Protein AF-A0A7X0P8F6-F1 (afdb_monomer)

Foldseek 3Di:
DPPVVQVVQQQKWKWKADPVGDIDIFHAQDFDQVPFDDDPDPVPTGTDGDRCRNVVSVVVQVVRDPPIDMDIGGLVPDDPVPHD

Solvent-accessible surface area (backbone atoms only — not comparable to full-atom values): 4900 Å² total; per-residue (Å²): 132,85,61,66,67,52,62,71,39,53,62,37,30,18,30,14,35,42,76,88,62,65,70,50,79,27,35,46,69,36,77,23,63,86,61,28,69,92,48,97,51,73,89,70,54,56,55,33,57,17,73,56,18,61,60,50,16,49,53,52,21,64,75,69,39,90,74,33,40,71,44,83,41,52,53,90,73,48,59,76,92,75,56,134

Nearest PDB structures (foldseek):
  4xu2-assembly1_A  TM=3.767E-01  e=3.866E+00  Mycobacterium tuberculosis
  4xtw-assembly2_B  TM=3.203E-01  e=2.206E+00  Mycobacterium tuberculosis
  4xu2-assembly2_B  TM=3.155E-01  e=4.115E+00  Mycobacterium tuberculosis
  4xtz-assembly2_B  TM=3.146E-01  e=4.380E+00  Mycobacterium tuberculosis

Structure (mmCIF, N/CA/C/O backbone):
data_AF-A0A7X0P8F6-F1
#
_entry.id   AF-A0A7X0P8F6-F1
#
loop_
_atom_site.group_PDB
_atom_site.id
_atom_site.type_symbol
_atom_site.label_atom_id
_atom_site.label_alt_id
_atom_site.label_comp_id
_atom_site.label_asym_id
_atom_site.label_entity_id
_atom_site.label_seq_id
_atom_site.pdbx_PDB_ins_code
_atom_site.Cartn_x
_atom_site.Cartn_y
_atom_site.Cartn_z
_atom_site.occupancy
_atom_site.B_iso_or_equiv
_atom_site.auth_seq_id
_atom_site.auth_comp_id
_atom_site.auth_asym_id
_atom_site.auth_atom_id
_atom_site.pdbx_PDB_model_num
ATOM 1 N N . MET A 1 1 ? -22.881 7.920 8.253 1.00 39.91 1 MET A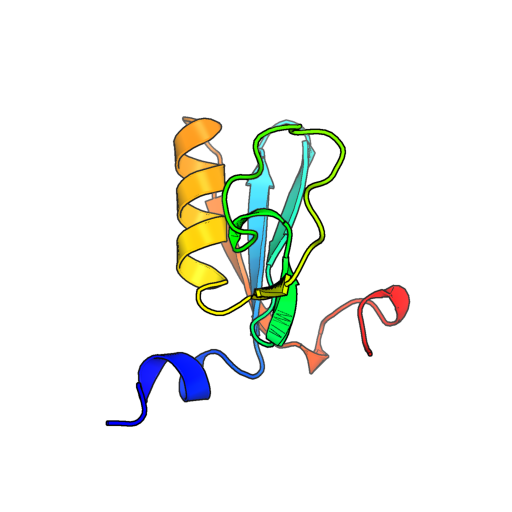 N 1
ATOM 2 C CA . MET A 1 1 ? -23.070 6.824 7.279 1.00 39.91 1 MET A CA 1
ATOM 3 C C . MET A 1 1 ? -21.815 5.972 7.325 1.00 39.91 1 MET A C 1
ATOM 5 O O . MET A 1 1 ? -20.734 6.538 7.225 1.00 39.91 1 MET A O 1
ATOM 9 N N . ARG A 1 2 ? -21.933 4.670 7.606 1.00 43.44 2 ARG A N 1
ATOM 10 C CA . ARG A 1 2 ? -20.796 3.737 7.554 1.00 43.44 2 ARG A CA 1
ATOM 11 C C . ARG A 1 2 ? -20.414 3.597 6.077 1.00 43.44 2 ARG A C 1
ATOM 13 O O . ARG A 1 2 ? -21.294 3.393 5.253 1.00 43.44 2 ARG A O 1
ATOM 20 N N . ASN A 1 3 ? -19.147 3.805 5.730 1.00 54.69 3 ASN A N 1
ATOM 21 C CA . ASN A 1 3 ? -18.678 3.582 4.364 1.00 54.69 3 ASN A CA 1
ATOM 22 C C . ASN A 1 3 ? -18.596 2.067 4.152 1.00 54.69 3 ASN A C 1
ATOM 24 O O . ASN A 1 3 ? -17.587 1.466 4.505 1.00 54.69 3 ASN A O 1
ATOM 28 N N . ASP A 1 4 ? -19.632 1.458 3.576 1.00 56.69 4 ASP A N 1
ATOM 29 C CA . ASP A 1 4 ? -19.707 0.006 3.334 1.00 56.69 4 ASP A CA 1
ATOM 30 C C . ASP A 1 4 ? -18.508 -0.529 2.520 1.00 56.69 4 ASP A C 1
ATOM 32 O O . ASP A 1 4 ? -18.113 -1.686 2.657 1.00 56.69 4 ASP A O 1
ATOM 36 N N . ASN A 1 5 ? -17.858 0.338 1.733 1.00 60.88 5 ASN A N 1
ATOM 37 C CA . ASN A 1 5 ? -16.590 0.039 1.060 1.00 60.88 5 ASN A CA 1
ATOM 38 C C . ASN A 1 5 ? -15.439 -0.256 2.039 1.00 60.88 5 ASN A C 1
ATOM 40 O O . ASN A 1 5 ? -14.645 -1.152 1.779 1.00 60.88 5 ASN A O 1
ATOM 44 N N . LEU A 1 6 ? -15.340 0.453 3.168 1.00 60.97 6 LEU A N 1
ATOM 45 C CA . LEU A 1 6 ? -14.272 0.239 4.151 1.00 60.97 6 LEU A CA 1
ATOM 46 C C . LEU A 1 6 ? -14.423 -1.102 4.866 1.00 60.97 6 LEU A C 1
ATOM 48 O O . LEU A 1 6 ? -13.427 -1.786 5.096 1.00 60.97 6 LEU A O 1
ATOM 52 N N . ASP A 1 7 ? -15.655 -1.497 5.188 1.00 59.84 7 ASP A N 1
ATOM 53 C CA . ASP A 1 7 ? -15.933 -2.797 5.800 1.00 59.84 7 ASP A CA 1
ATOM 54 C C . ASP A 1 7 ? -15.686 -3.955 4.813 1.00 59.84 7 ASP A C 1
ATOM 56 O O . ASP A 1 7 ? -15.184 -4.998 5.220 1.00 59.84 7 ASP A O 1
ATOM 60 N N . GLN A 1 8 ? -15.910 -3.757 3.506 1.00 62.88 8 GLN A N 1
ATOM 61 C CA . GLN A 1 8 ? -15.525 -4.719 2.457 1.00 62.88 8 GLN A CA 1
ATOM 62 C C . GLN A 1 8 ? -14.004 -4.847 2.251 1.00 62.88 8 GLN A C 1
ATOM 64 O O . GLN A 1 8 ? -13.520 -5.864 1.742 1.00 62.88 8 GLN A O 1
ATOM 69 N N . GLU A 1 9 ? -13.238 -3.820 2.623 1.00 71.06 9 GLU A N 1
ATOM 70 C CA . GLU A 1 9 ? -11.775 -3.819 2.552 1.00 71.06 9 GLU A CA 1
ATOM 71 C C . GLU A 1 9 ? -11.115 -4.403 3.810 1.00 71.06 9 GLU A C 1
ATOM 73 O O . GLU A 1 9 ? -9.974 -4.871 3.743 1.00 71.06 9 GLU A O 1
ATOM 78 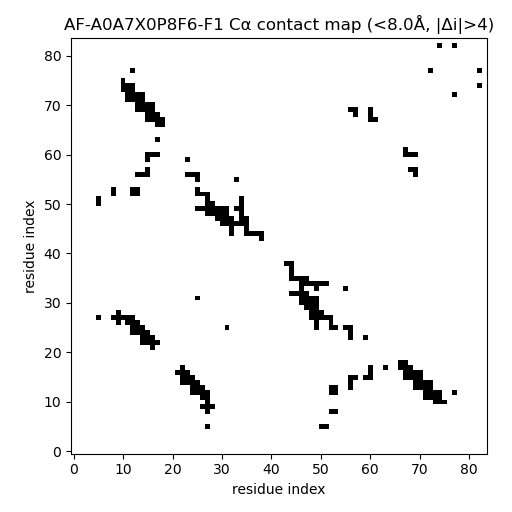N N . ARG A 1 10 ? -11.833 -4.454 4.939 1.00 70.56 10 ARG A N 1
ATOM 79 C CA . ARG A 1 10 ? -11.394 -5.153 6.153 1.00 70.56 10 ARG A CA 1
ATOM 80 C C . ARG A 1 10 ? -11.347 -6.657 5.874 1.00 70.56 10 ARG A C 1
ATOM 82 O O . ARG A 1 10 ? -12.368 -7.301 5.676 1.00 70.56 10 ARG A O 1
ATOM 89 N N . GLY A 1 11 ? -10.139 -7.213 5.825 1.00 78.62 11 GLY A N 1
ATOM 90 C CA . GLY A 1 11 ? -9.895 -8.604 5.419 1.00 78.62 11 GLY A CA 1
ATOM 91 C C . GLY A 1 11 ? -8.936 -8.736 4.239 1.00 78.62 11 GLY A C 1
ATOM 92 O O . GLY A 1 11 ? -8.513 -9.846 3.927 1.00 78.62 11 GLY A O 1
ATOM 93 N N . TYR A 1 12 ? -8.541 -7.619 3.621 1.00 86.06 12 TYR A N 1
ATOM 94 C CA . TYR A 1 12 ? -7.566 -7.600 2.536 1.00 86.06 12 TYR A CA 1
ATOM 95 C C . TYR A 1 12 ? -6.399 -6.660 2.837 1.00 86.06 12 TYR A C 1
ATOM 97 O O . TYR A 1 12 ? -6.556 -5.588 3.420 1.00 86.06 12 TYR A O 1
ATOM 105 N N . ALA A 1 13 ? -5.222 -7.064 2.381 1.00 89.44 13 ALA A N 1
ATOM 106 C CA . ALA A 1 13 ? -4.072 -6.211 2.173 1.00 89.44 13 ALA A CA 1
ATOM 107 C C . ALA A 1 13 ? -4.006 -5.778 0.705 1.00 89.44 13 ALA A C 1
ATOM 109 O O . ALA A 1 13 ? -4.325 -6.542 -0.212 1.00 89.44 13 ALA A O 1
ATOM 11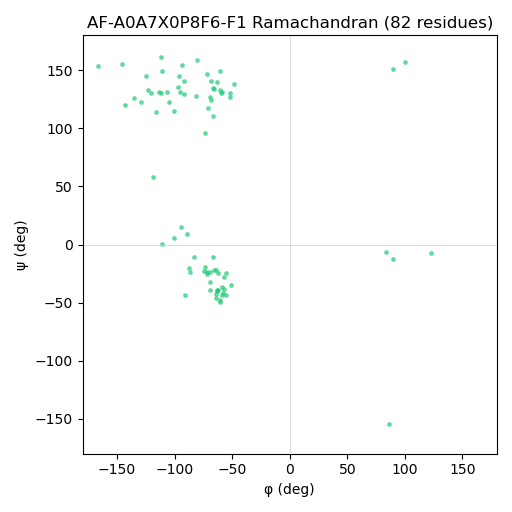0 N N . TYR A 1 14 ? -3.553 -4.552 0.485 1.00 92.31 14 TYR A N 1
ATOM 111 C CA . TYR A 1 14 ? -3.286 -3.995 -0.831 1.00 92.31 14 TYR A CA 1
ATOM 112 C C . TYR A 1 14 ? -1.799 -3.698 -0.936 1.00 92.31 14 TYR A C 1
ATOM 114 O O . TYR A 1 14 ? -1.267 -2.851 -0.221 1.00 92.31 14 TYR A O 1
ATOM 122 N N . MET A 1 15 ? -1.126 -4.421 -1.820 1.00 91.62 15 MET A N 1
ATOM 123 C CA . MET A 1 15 ? 0.304 -4.307 -2.043 1.00 91.62 15 MET A CA 1
ATOM 124 C C . MET A 1 15 ? 0.555 -3.559 -3.348 1.00 91.62 15 MET A C 1
ATOM 126 O O . MET A 1 15 ? 0.089 -3.982 -4.402 1.00 91.62 15 MET A O 1
ATOM 130 N N . ALA A 1 16 ? 1.296 -2.460 -3.288 1.00 93.31 16 ALA A N 1
ATOM 131 C CA . ALA A 1 16 ? 1.922 -1.861 -4.457 1.00 93.31 16 ALA A CA 1
ATOM 132 C C . ALA A 1 16 ? 3.211 -2.627 -4.756 1.00 93.31 16 ALA A C 1
ATOM 134 O O . ALA A 1 16 ? 4.038 -2.778 -3.860 1.00 93.31 16 ALA A O 1
ATOM 135 N N . VAL A 1 17 ? 3.389 -3.091 -5.990 1.00 92.69 17 VAL A N 1
ATOM 136 C CA . VAL A 1 17 ? 4.549 -3.883 -6.418 1.00 92.69 17 VAL A CA 1
ATOM 137 C C . VAL A 1 17 ? 5.266 -3.162 -7.552 1.00 92.69 17 VAL A C 1
ATOM 139 O O . VAL A 1 17 ? 4.634 -2.738 -8.522 1.00 92.69 17 VAL A O 1
ATOM 142 N N . SER A 1 18 ? 6.585 -3.021 -7.420 1.00 91.06 18 SER A N 1
ATOM 143 C CA . SER A 1 18 ? 7.463 -2.481 -8.459 1.00 91.06 18 SER A CA 1
ATOM 144 C C . SER A 1 18 ? 8.013 -3.614 -9.336 1.00 91.06 18 SER A C 1
ATOM 146 O O . SER A 1 18 ? 8.394 -4.659 -8.802 1.00 91.06 18 SER A O 1
ATOM 148 N N . PRO A 1 19 ? 8.126 -3.425 -10.664 1.00 84.25 19 PRO A N 1
ATOM 149 C CA . PRO A 1 19 ? 8.729 -4.420 -11.554 1.00 84.25 19 PRO A CA 1
ATOM 150 C C . PRO A 1 19 ? 10.231 -4.623 -11.288 1.00 84.25 19 PRO A C 1
ATOM 152 O O . PRO A 1 19 ? 10.764 -5.683 -11.592 1.00 84.25 19 PRO A O 1
ATOM 155 N N . ASN A 1 20 ? 10.902 -3.640 -10.677 1.00 83.56 20 ASN A N 1
ATOM 156 C CA . ASN A 1 20 ? 12.336 -3.687 -10.364 1.00 83.56 20 ASN A CA 1
ATOM 157 C C . ASN A 1 20 ? 12.633 -4.308 -8.985 1.00 83.56 20 ASN A C 1
ATOM 159 O O . ASN A 1 20 ? 13.763 -4.243 -8.507 1.00 83.56 20 ASN A O 1
ATOM 163 N N . GLY A 1 21 ? 11.619 -4.880 -8.331 1.00 72.88 21 GLY A N 1
ATOM 164 C CA . GLY A 1 21 ? 11.697 -5.330 -6.947 1.00 72.88 21 GLY A CA 1
ATOM 165 C C . GLY A 1 21 ? 11.300 -4.236 -5.953 1.00 72.88 21 GLY A C 1
ATOM 166 O O . GLY A 1 21 ? 11.436 -3.038 -6.210 1.00 72.88 21 GLY A O 1
ATOM 167 N N . GLY A 1 22 ? 10.764 -4.671 -4.813 1.00 81.69 22 GLY A N 1
ATOM 168 C CA . GLY A 1 22 ? 10.207 -3.807 -3.773 1.00 81.69 22 GLY A CA 1
ATOM 169 C C . GLY A 1 22 ? 8.681 -3.711 -3.815 1.00 81.69 22 GLY A C 1
ATOM 170 O O . GLY A 1 22 ? 8.032 -3.949 -4.839 1.00 81.69 22 GLY A O 1
ATOM 171 N N . GLY A 1 23 ? 8.099 -3.365 -2.670 1.00 88.44 23 GLY A N 1
ATOM 172 C CA . GLY A 1 23 ? 6.664 -3.187 -2.544 1.00 88.44 23 GLY A CA 1
ATOM 173 C C . GLY A 1 23 ? 6.271 -2.483 -1.252 1.00 88.44 23 GLY A C 1
ATOM 174 O O . GLY A 1 23 ? 6.982 -2.564 -0.255 1.00 88.44 23 GLY A O 1
ATOM 175 N N . ASN A 1 24 ? 5.121 -1.812 -1.279 1.00 90.25 24 ASN A N 1
ATOM 176 C CA . ASN A 1 24 ? 4.504 -1.214 -0.098 1.00 90.25 24 ASN A CA 1
ATOM 177 C C . ASN A 1 24 ? 3.195 -1.940 0.191 1.00 90.25 24 ASN A C 1
ATOM 179 O O . ASN A 1 24 ? 2.377 -2.109 -0.713 1.00 90.25 24 ASN A O 1
ATOM 183 N N . ILE A 1 25 ? 2.981 -2.337 1.442 1.00 90.44 25 ILE A N 1
ATOM 184 C CA . ILE A 1 25 ? 1.765 -3.030 1.872 1.00 90.44 25 ILE A CA 1
ATOM 185 C C . ILE A 1 25 ? 0.908 -2.072 2.692 1.00 90.44 25 ILE A C 1
ATOM 187 O O . ILE A 1 25 ? 1.388 -1.430 3.624 1.00 90.44 25 ILE A O 1
ATOM 191 N N . TYR A 1 26 ? -0.376 -2.013 2.357 1.00 91.25 26 TYR A N 1
ATOM 192 C CA . TYR A 1 26 ? -1.380 -1.228 3.060 1.00 91.25 26 TYR A CA 1
ATOM 193 C C . TYR A 1 26 ? -2.511 -2.143 3.523 1.00 91.25 26 TYR A C 1
ATOM 195 O O . TYR A 1 26 ? -3.023 -2.948 2.745 1.00 91.25 26 TYR A O 1
ATOM 203 N N . VAL A 1 27 ? -2.918 -2.012 4.784 1.00 90.88 27 VAL A N 1
ATOM 204 C CA . VAL A 1 27 ? -3.983 -2.828 5.383 1.00 90.88 27 VAL A CA 1
ATOM 205 C C . VAL A 1 27 ? -4.906 -1.925 6.184 1.00 90.88 27 VAL A C 1
ATOM 207 O O . VAL A 1 27 ? -4.447 -1.195 7.064 1.00 90.88 27 VAL A O 1
ATOM 210 N N . THR A 1 28 ? -6.205 -1.976 5.897 1.00 88.62 28 THR A N 1
ATOM 211 C CA . THR A 1 28 ? -7.205 -1.172 6.608 1.00 88.62 28 THR A CA 1
ATOM 212 C C . THR A 1 28 ? -7.183 -1.501 8.103 1.00 88.62 28 THR A C 1
ATOM 214 O O . THR A 1 28 ? -7.197 -2.665 8.497 1.00 88.62 28 THR A O 1
ATOM 217 N N . GLY A 1 29 ? -7.118 -0.470 8.945 1.00 84.06 29 GLY A N 1
ATOM 218 C CA . GLY A 1 29 ? -7.000 -0.579 10.399 1.00 84.06 29 GLY A CA 1
ATOM 219 C C . GLY A 1 29 ? -5.575 -0.773 10.933 1.00 84.06 29 GLY A C 1
ATOM 220 O O . GLY A 1 29 ? -5.389 -0.716 12.146 1.00 84.06 29 GLY A O 1
ATOM 221 N N . ARG A 1 30 ? -4.558 -0.963 10.078 1.00 86.06 30 ARG A N 1
ATOM 222 C CA . ARG A 1 30 ? -3.148 -1.079 10.507 1.00 86.06 30 ARG A CA 1
ATOM 223 C C . ARG A 1 30 ? -2.407 0.251 10.457 1.00 86.06 30 ARG A C 1
ATOM 225 O O . ARG A 1 30 ? -2.785 1.098 9.651 1.00 86.06 30 ARG A O 1
ATOM 232 N N . PRO A 1 31 ? -1.341 0.437 11.258 1.00 88.69 31 PRO A N 1
ATOM 233 C CA . PRO A 1 31 ? -0.538 1.654 11.221 1.00 88.69 31 PRO A CA 1
ATOM 234 C C . PRO A 1 31 ? -0.082 1.998 9.798 1.00 88.69 31 PRO A C 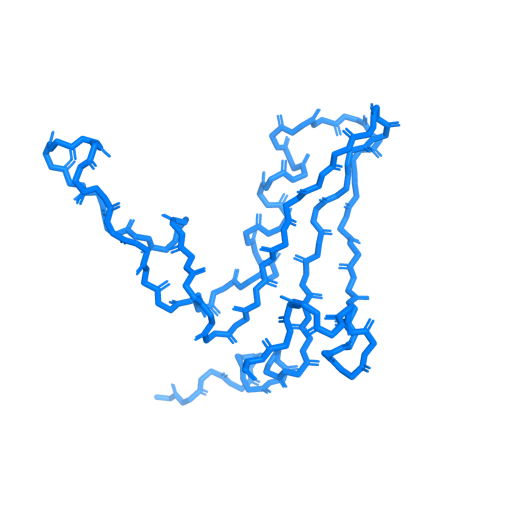1
ATOM 236 O O . PRO A 1 31 ? 0.491 1.174 9.090 1.00 88.69 31 PRO A O 1
ATOM 239 N N . CYS A 1 32 ? -0.348 3.228 9.373 1.00 88.38 32 CYS A N 1
ATOM 240 C CA . CYS A 1 32 ? -0.066 3.724 8.040 1.00 88.38 32 CYS A CA 1
ATOM 241 C C . CYS A 1 32 ? 0.384 5.180 8.109 1.00 88.38 32 CYS A C 1
ATOM 243 O O . CYS A 1 32 ? -0.354 6.068 8.536 1.00 88.38 32 CYS A O 1
ATOM 245 N N . ILE A 1 33 ? 1.601 5.434 7.631 1.00 88.88 33 ILE A N 1
ATOM 246 C CA . ILE A 1 33 ? 2.167 6.785 7.593 1.00 88.88 33 ILE A CA 1
ATOM 247 C C . ILE A 1 33 ? 1.513 7.670 6.523 1.00 88.88 33 ILE A C 1
ATOM 249 O O . ILE A 1 33 ? 1.512 8.887 6.646 1.00 88.88 33 ILE A O 1
ATOM 253 N N . ALA A 1 34 ? 0.916 7.075 5.486 1.00 87.06 34 ALA A N 1
ATOM 254 C CA . ALA A 1 34 ? 0.244 7.825 4.425 1.00 87.06 34 ALA A CA 1
ATOM 255 C C . ALA A 1 34 ? -1.085 8.449 4.892 1.00 87.06 34 ALA A C 1
ATOM 257 O O . ALA A 1 34 ? -1.491 9.470 4.350 1.0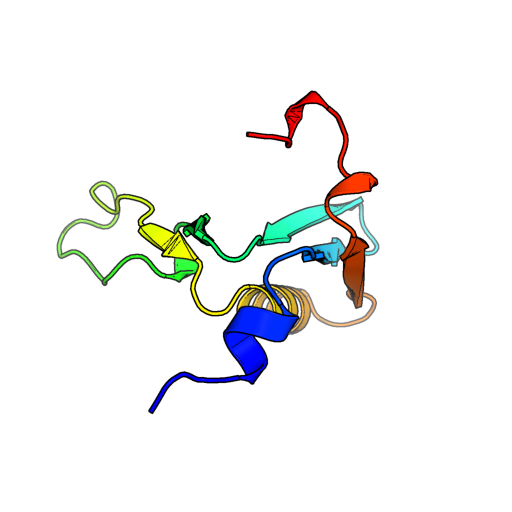0 87.06 34 ALA A O 1
ATOM 258 N N . CYS A 1 35 ? -1.728 7.873 5.917 1.00 88.12 35 CYS A N 1
ATOM 259 C CA . CYS A 1 35 ? -2.876 8.487 6.593 1.00 88.12 35 CYS A CA 1
ATOM 260 C C . CYS A 1 35 ? -2.451 9.506 7.664 1.00 88.12 35 CYS A C 1
ATOM 262 O O . CYS A 1 35 ? -3.312 10.193 8.209 1.00 88.12 35 CYS A O 1
ATOM 264 N N . ALA A 1 36 ? -1.163 9.580 8.023 1.00 87.44 36 ALA A N 1
ATOM 265 C CA . ALA A 1 36 ? -0.726 10.455 9.101 1.00 87.44 36 ALA A CA 1
ATOM 266 C C . ALA A 1 36 ? -0.941 11.926 8.703 1.00 87.44 36 ALA A C 1
ATOM 268 O O . ALA A 1 36 ? -0.563 12.317 7.591 1.00 87.44 36 ALA A O 1
ATOM 269 N N . PRO A 1 37 ? -1.517 12.756 9.591 1.00 85.25 37 PRO A N 1
ATOM 270 C CA . PRO A 1 37 ? -1.697 14.168 9.306 1.00 85.25 37 PRO A CA 1
ATOM 271 C C . PRO A 1 37 ? -0.339 14.842 9.061 1.00 85.25 37 PRO A C 1
ATOM 273 O O . PRO A 1 37 ? 0.680 14.429 9.631 1.00 85.25 37 PRO A O 1
ATOM 276 N N . PRO A 1 38 ? -0.289 15.886 8.216 1.00 83.81 38 PRO A N 1
ATOM 277 C CA . PRO A 1 38 ? 0.918 16.677 8.070 1.00 83.81 38 PRO A CA 1
ATOM 278 C C . PRO A 1 38 ? 1.298 17.280 9.425 1.00 83.81 38 PRO A C 1
ATOM 280 O O . PRO A 1 38 ? 0.462 17.858 10.112 1.00 83.81 38 PRO A O 1
ATOM 283 N N . GLN A 1 39 ? 2.565 17.123 9.795 1.00 85.12 39 GLN A N 1
ATOM 284 C CA . GLN A 1 39 ? 3.142 17.700 11.001 1.00 85.12 39 GLN A CA 1
ATOM 285 C C . GLN A 1 39 ? 4.133 18.799 10.600 1.00 85.12 39 GLN A C 1
ATOM 287 O O . GLN A 1 39 ? 4.746 18.671 9.534 1.00 85.12 39 GLN A O 1
ATOM 292 N N . PRO A 1 40 ? 4.310 19.850 11.425 1.00 85.50 40 PRO A N 1
ATOM 293 C CA . PRO A 1 40 ? 5.302 20.895 11.173 1.00 85.50 40 PRO A CA 1
ATOM 294 C C . PRO A 1 40 ? 6.727 20.345 11.038 1.00 85.50 40 PRO A C 1
ATOM 296 O O . PRO A 1 40 ? 7.473 20.794 10.174 1.00 85.50 40 PRO A O 1
ATOM 299 N N . ASP A 1 41 ? 7.078 19.344 11.853 1.00 86.56 41 ASP A N 1
ATOM 300 C CA . ASP A 1 41 ? 8.300 18.554 11.698 1.00 86.56 41 ASP A CA 1
ATOM 301 C C . ASP A 1 41 ? 7.961 17.211 11.020 1.00 86.56 41 ASP A C 1
ATOM 303 O O . ASP A 1 41 ? 7.247 16.391 11.613 1.00 86.56 41 ASP A O 1
ATOM 307 N N . PRO A 1 42 ? 8.460 16.950 9.796 1.00 80.31 42 PRO A N 1
ATOM 308 C CA . PRO A 1 42 ? 8.251 15.685 9.097 1.00 80.31 42 PRO A CA 1
ATOM 309 C C . PRO A 1 42 ? 8.729 14.452 9.874 1.00 80.31 42 PRO A C 1
ATOM 311 O O . PRO A 1 42 ? 8.159 13.375 9.692 1.00 80.31 42 PRO A O 1
ATOM 314 N N . ASN A 1 43 ? 9.731 14.601 10.747 1.00 85.50 43 ASN A N 1
ATOM 315 C CA . ASN A 1 43 ? 10.291 13.499 11.532 1.00 85.50 43 ASN A CA 1
ATOM 316 C C . ASN A 1 43 ? 9.360 13.049 12.666 1.00 85.50 43 ASN A C 1
ATOM 318 O O . ASN A 1 43 ? 9.465 11.919 13.132 1.00 85.50 43 ASN A O 1
ATOM 322 N N . ASN A 1 44 ? 8.406 13.895 13.064 1.00 85.75 44 ASN A N 1
ATOM 323 C CA . ASN A 1 44 ? 7.430 13.600 14.116 1.00 85.75 44 ASN A CA 1
ATOM 324 C C . ASN A 1 44 ? 6.105 13.053 13.565 1.00 85.75 44 ASN A C 1
ATOM 326 O O . ASN A 1 44 ? 5.083 13.047 14.257 1.00 85.75 44 ASN A O 1
ATOM 330 N N . ARG A 1 45 ? 6.065 12.609 12.303 1.00 85.31 45 ARG A N 1
ATOM 331 C CA . ARG A 1 45 ? 4.876 11.929 11.783 1.00 85.31 45 ARG A CA 1
ATOM 332 C C . ARG A 1 45 ? 4.752 10.546 12.411 1.00 85.31 45 ARG A C 1
ATOM 334 O O . ARG A 1 45 ? 5.568 9.662 12.173 1.00 85.31 45 ARG A O 1
ATOM 341 N N . HIS A 1 46 ? 3.667 10.345 13.150 1.00 87.38 46 HIS A N 1
ATOM 342 C CA . HIS A 1 46 ? 3.311 9.043 13.699 1.00 87.38 46 HIS A CA 1
ATOM 343 C C . HIS A 1 46 ? 2.295 8.336 12.795 1.00 87.38 46 HIS A C 1
ATOM 345 O O . HIS A 1 46 ? 1.334 8.969 12.349 1.00 87.38 46 HIS A O 1
ATOM 351 N N . PRO A 1 47 ? 2.475 7.036 12.514 1.00 87.81 47 PRO A N 1
ATOM 352 C CA . PRO A 1 47 ? 1.521 6.281 11.720 1.00 87.81 47 PRO A CA 1
ATOM 353 C C . PRO A 1 47 ? 0.194 6.142 12.472 1.00 87.81 47 PRO A C 1
ATOM 355 O O . PRO A 1 47 ? 0.163 5.805 13.654 1.00 87.81 47 PRO A O 1
ATOM 358 N N . VAL A 1 48 ? -0.908 6.365 11.761 1.00 89.44 48 VAL A N 1
ATOM 359 C CA . VAL A 1 48 ? -2.278 6.191 12.270 1.00 89.44 48 VAL A CA 1
ATOM 360 C C . VAL A 1 48 ? -2.943 5.013 11.556 1.00 89.44 48 VAL A C 1
ATOM 362 O O . VAL A 1 48 ? -2.451 4.606 10.501 1.00 89.44 48 VAL A O 1
ATOM 365 N N . PRO A 1 49 ? -4.029 4.426 12.087 1.00 88.94 49 PRO A N 1
ATOM 366 C CA . PRO A 1 49 ? -4.736 3.353 11.397 1.00 88.94 49 PRO A CA 1
ATOM 367 C C . PRO A 1 49 ? -5.095 3.735 9.955 1.00 88.94 49 PRO A C 1
ATOM 369 O O . PRO A 1 49 ? -5.628 4.811 9.696 1.00 88.94 49 PRO A O 1
ATOM 372 N N . CYS A 1 50 ? -4.780 2.852 9.008 1.00 88.50 50 CYS A N 1
ATOM 373 C CA . CYS A 1 50 ? -5.061 3.071 7.603 1.00 88.50 50 CYS A CA 1
ATOM 374 C C . CYS A 1 50 ? -6.561 3.026 7.383 1.00 88.50 50 CYS A C 1
ATOM 376 O O . CYS A 1 50 ? -7.202 2.017 7.680 1.00 88.50 50 CYS A O 1
ATOM 378 N N . GLU A 1 51 ? -7.108 4.079 6.805 1.00 88.62 51 GLU A N 1
ATOM 379 C CA . GLU A 1 51 ? -8.497 4.049 6.388 1.00 88.62 51 GLU A CA 1
ATOM 380 C C . GLU A 1 51 ? -8.590 3.568 4.941 1.00 88.62 51 GLU A C 1
ATOM 382 O O . GLU A 1 51 ? -9.447 2.754 4.637 1.00 88.62 51 GLU A O 1
ATOM 387 N N . TRP A 1 52 ? -7.731 4.041 4.030 1.00 88.50 52 TRP A N 1
ATOM 388 C CA . TRP A 1 52 ? -7.941 3.877 2.582 1.00 88.50 52 TRP A CA 1
ATOM 389 C C . TRP A 1 52 ? -6.811 3.068 1.927 1.00 88.50 52 TRP A C 1
ATOM 391 O O . TRP A 1 52 ? -6.118 3.536 1.018 1.00 88.50 52 TRP A O 1
ATOM 401 N N . ALA A 1 53 ? -6.608 1.835 2.400 1.00 90.19 53 ALA A N 1
ATOM 402 C CA . ALA A 1 53 ? -5.478 0.989 2.011 1.00 90.19 53 ALA A CA 1
ATOM 403 C C . ALA A 1 53 ? -5.371 0.775 0.492 1.00 90.19 53 ALA A C 1
ATOM 405 O O . ALA A 1 53 ? -4.289 0.906 -0.087 1.00 90.19 53 ALA A O 1
ATOM 406 N N . ARG A 1 54 ? -6.503 0.520 -0.174 1.00 91.06 54 ARG A N 1
ATOM 407 C CA . ARG A 1 54 ? -6.556 0.371 -1.632 1.00 91.06 54 ARG A CA 1
ATOM 408 C C . ARG A 1 54 ? -6.091 1.632 -2.354 1.00 91.06 54 ARG A C 1
ATOM 410 O O . ARG A 1 54 ? -5.292 1.544 -3.285 1.00 91.06 54 ARG A O 1
ATOM 417 N N . ALA A 1 55 ? -6.590 2.797 -1.944 1.00 90.56 55 ALA A N 1
ATOM 418 C CA . ALA A 1 55 ? -6.249 4.071 -2.573 1.00 90.56 55 ALA A CA 1
ATOM 419 C C . ALA A 1 55 ? -4.756 4.391 -2.414 1.00 90.56 55 ALA A C 1
ATOM 421 O O . ALA A 1 55 ? -4.115 4.846 -3.360 1.00 90.56 55 ALA A O 1
ATOM 422 N N . HIS A 1 56 ? -4.180 4.086 -1.250 1.00 92.19 56 HIS A N 1
ATOM 423 C CA . HIS A 1 56 ? -2.754 4.271 -1.004 1.00 92.19 56 HIS A CA 1
ATOM 424 C C . HIS A 1 56 ? -1.882 3.393 -1.896 1.00 92.19 56 HIS A C 1
ATOM 426 O O . HIS A 1 56 ? -0.970 3.919 -2.531 1.00 92.19 56 HIS A O 1
ATOM 432 N N . ALA A 1 57 ? -2.208 2.105 -2.033 1.00 92.25 57 ALA A N 1
ATOM 433 C CA . ALA A 1 57 ? -1.485 1.220 -2.942 1.00 92.25 57 ALA A CA 1
ATOM 434 C C . ALA A 1 57 ? -1.51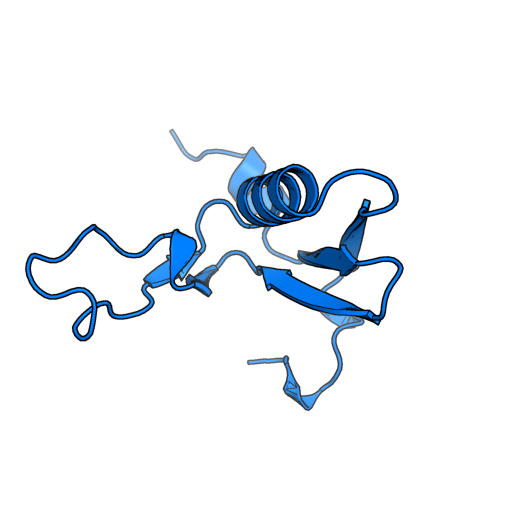9 1.742 -4.391 1.00 92.25 57 ALA A C 1
ATOM 436 O O . ALA A 1 57 ? -0.494 1.766 -5.073 1.00 92.25 57 ALA A O 1
ATOM 437 N N . TRP A 1 58 ? -2.676 2.235 -4.848 1.00 91.62 58 TRP A N 1
ATOM 438 C CA . TRP A 1 58 ? -2.804 2.839 -6.177 1.00 91.62 58 TRP A CA 1
ATOM 439 C C . TRP A 1 58 ? -1.976 4.115 -6.341 1.00 91.62 58 TRP A C 1
ATOM 441 O O . TRP A 1 58 ? -1.329 4.281 -7.373 1.00 91.62 58 TRP A O 1
ATOM 451 N N . ASN A 1 59 ? -1.958 4.999 -5.342 1.00 92.19 59 ASN A N 1
ATOM 452 C CA . ASN A 1 59 ? -1.131 6.207 -5.377 1.00 92.19 59 ASN A CA 1
ATOM 453 C C . ASN A 1 59 ? 0.363 5.869 -5.416 1.00 92.19 59 ASN A C 1
ATOM 455 O O . ASN A 1 59 ? 1.109 6.487 -6.170 1.00 92.19 59 ASN A O 1
ATOM 459 N N . THR A 1 60 ? 0.799 4.854 -4.667 1.00 91.88 60 THR A N 1
ATOM 460 C CA . THR A 1 60 ? 2.181 4.368 -4.730 1.00 91.88 60 THR A CA 1
ATOM 461 C C . THR A 1 60 ? 2.541 3.878 -6.128 1.00 91.88 60 THR A C 1
ATOM 463 O O . THR A 1 60 ? 3.544 4.316 -6.681 1.00 91.88 60 THR A O 1
ATOM 466 N N . VAL A 1 61 ? 1.704 3.029 -6.730 1.00 92.62 61 VAL A N 1
ATOM 467 C CA . VAL A 1 61 ? 1.915 2.532 -8.099 1.00 92.62 61 VAL A CA 1
ATOM 468 C C . VAL A 1 61 ? 1.983 3.677 -9.108 1.00 92.62 61 VAL A C 1
ATOM 470 O O . VAL A 1 61 ? 2.881 3.702 -9.947 1.00 92.62 61 VAL A O 1
ATOM 473 N N . ARG A 1 62 ? 1.086 4.667 -8.997 1.00 89.94 62 ARG A N 1
ATOM 474 C CA . ARG A 1 62 ? 1.098 5.862 -9.857 1.00 89.94 62 ARG A CA 1
ATOM 475 C C . ARG A 1 62 ? 2.406 6.646 -9.756 1.00 89.94 62 ARG A C 1
ATOM 477 O O . ARG A 1 62 ? 2.876 7.139 -10.774 1.00 89.94 62 ARG A O 1
ATOM 484 N N . ASN A 1 63 ? 2.999 6.726 -8.566 1.00 89.12 63 ASN A N 1
ATOM 485 C CA . ASN A 1 63 ? 4.268 7.421 -8.349 1.00 89.12 63 ASN A CA 1
ATOM 486 C C . ASN A 1 63 ? 5.486 6.643 -8.877 1.00 89.12 63 ASN A C 1
ATOM 488 O O . ASN A 1 63 ? 6.518 7.253 -9.140 1.00 89.12 63 ASN A O 1
ATOM 492 N N . TRP A 1 64 ? 5.392 5.318 -9.025 1.00 90.06 64 TRP A N 1
ATOM 493 C CA . TRP A 1 64 ? 6.480 4.484 -9.555 1.00 90.06 64 TRP A CA 1
ATOM 494 C C . TRP A 1 64 ? 6.488 4.383 -11.083 1.00 90.06 64 TRP A C 1
ATOM 496 O O . TRP A 1 64 ? 7.542 4.153 -11.671 1.00 90.06 64 TRP A O 1
ATOM 506 N N . GLY A 1 65 ? 5.346 4.601 -11.737 1.00 80.81 65 GLY A N 1
ATOM 507 C CA . GLY A 1 65 ? 5.255 4.638 -13.195 1.00 80.81 65 GLY A CA 1
ATOM 508 C C . GLY A 1 65 ? 5.059 3.264 -13.844 1.00 80.81 65 GLY A C 1
ATOM 509 O O . GLY A 1 65 ? 4.455 2.358 -13.267 1.00 80.81 65 GLY A O 1
ATOM 510 N N . ALA A 1 66 ? 5.488 3.136 -15.103 1.00 79.62 66 ALA A N 1
ATOM 511 C CA . ALA A 1 66 ? 5.136 2.004 -15.961 1.00 79.62 66 ALA A CA 1
ATOM 512 C C . ALA A 1 66 ? 5.605 0.650 -15.393 1.00 79.62 66 ALA A C 1
ATOM 514 O O . ALA A 1 66 ? 6.754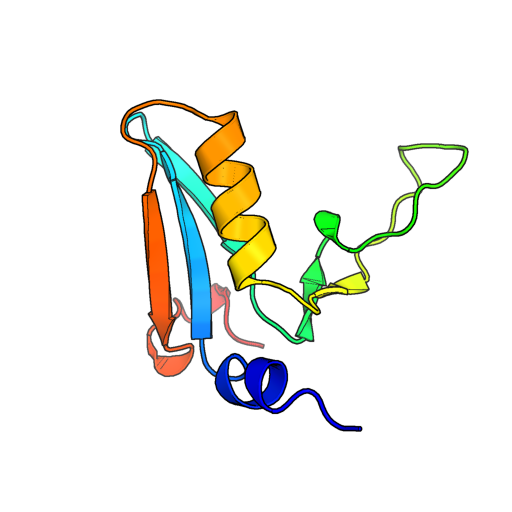 0.490 -14.989 1.00 79.62 66 ALA A O 1
ATOM 515 N N . GLY A 1 67 ? 4.704 -0.337 -15.392 1.00 82.56 67 GLY A N 1
ATOM 516 C CA . GLY A 1 67 ? 4.970 -1.708 -14.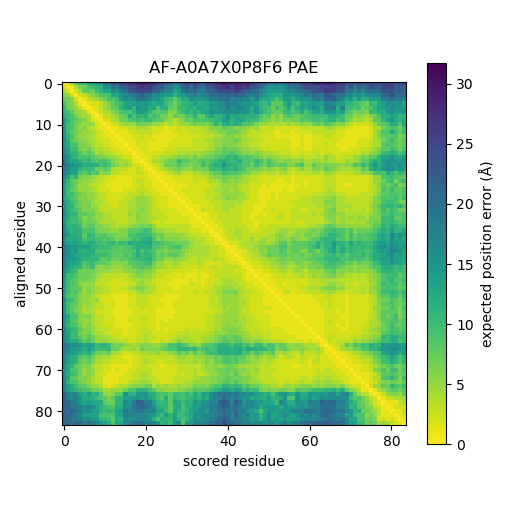935 1.00 82.56 67 GLY A CA 1
ATOM 517 C C . GLY A 1 67 ? 4.711 -1.965 -13.445 1.00 82.56 67 GLY A C 1
ATOM 518 O O . GLY A 1 67 ? 4.628 -3.125 -13.037 1.00 82.56 67 GLY A O 1
ATOM 519 N N . ALA A 1 68 ? 4.524 -0.921 -12.633 1.00 90.62 68 ALA A N 1
ATOM 520 C CA . ALA A 1 68 ? 4.054 -1.087 -11.262 1.00 90.62 68 ALA A CA 1
ATOM 521 C C . ALA A 1 68 ? 2.571 -1.494 -11.240 1.00 90.62 68 ALA A C 1
ATOM 523 O O . ALA A 1 68 ? 1.782 -1.082 -12.093 1.00 90.62 68 ALA A O 1
ATOM 524 N N . HIS A 1 69 ? 2.177 -2.310 -10.263 1.00 91.94 69 HIS A N 1
ATOM 525 C CA . HIS A 1 69 ? 0.806 -2.810 -10.156 1.00 91.94 69 HIS A CA 1
ATOM 526 C C . HIS A 1 69 ? 0.362 -2.978 -8.705 1.00 91.94 69 HIS A C 1
ATOM 528 O O . HIS A 1 69 ? 1.174 -3.134 -7.794 1.00 91.94 69 HIS A O 1
ATOM 534 N N . VAL A 1 70 ? -0.954 -2.928 -8.492 1.00 91.50 70 VAL A N 1
ATOM 535 C CA . VAL A 1 70 ? -1.563 -3.215 -7.191 1.00 91.50 70 VAL A CA 1
ATOM 536 C C . VAL A 1 70 ? -2.002 -4.670 -7.160 1.00 91.50 70 VAL A C 1
ATOM 538 O O . VAL A 1 70 ? -2.719 -5.126 -8.051 1.00 91.50 70 VAL A O 1
ATOM 541 N N . ARG A 1 71 ? -1.634 -5.381 -6.097 1.00 89.69 71 ARG A N 1
ATOM 542 C CA . ARG A 1 71 ? -2.118 -6.723 -5.786 1.00 89.69 71 ARG A CA 1
ATOM 543 C C . ARG A 1 71 ? -2.996 -6.682 -4.541 1.00 89.69 71 ARG A C 1
ATOM 545 O O . ARG A 1 71 ? -2.605 -6.133 -3.515 1.00 89.69 71 ARG A O 1
ATOM 552 N N . ARG A 1 72 ? -4.181 -7.282 -4.629 1.00 90.62 72 ARG A N 1
ATOM 553 C CA . ARG A 1 72 ? -5.066 -7.527 -3.483 1.00 90.62 72 ARG A CA 1
ATOM 554 C C . ARG A 1 72 ? -4.765 -8.914 -2.924 1.00 90.62 72 ARG A C 1
ATOM 556 O O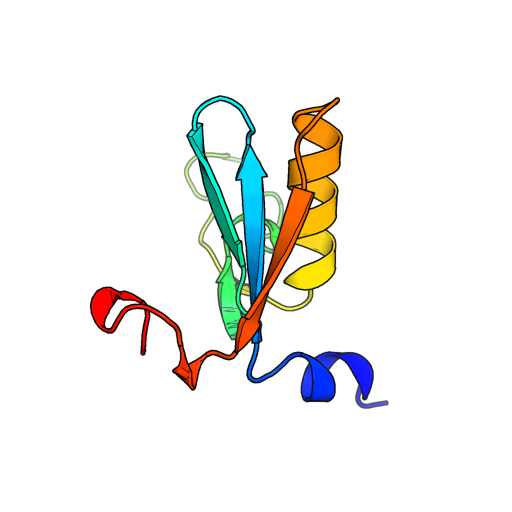 . ARG A 1 72 ? -4.723 -9.872 -3.690 1.00 90.62 72 ARG A O 1
ATOM 563 N N . ILE A 1 73 ? -4.548 -9.004 -1.618 1.00 88.62 73 ILE A N 1
ATOM 564 C CA . ILE A 1 73 ? -4.154 -10.231 -0.917 1.00 88.62 73 ILE A CA 1
ATOM 565 C C . ILE A 1 73 ? -5.108 -10.404 0.269 1.00 88.62 73 ILE A C 1
ATOM 567 O O . ILE A 1 73 ? -5.223 -9.474 1.066 1.00 88.62 73 ILE A O 1
ATOM 571 N N . PRO A 1 74 ? -5.841 -11.516 0.404 1.00 85.44 74 PRO A N 1
ATOM 572 C CA . PRO A 1 74 ? -6.626 -11.761 1.610 1.00 85.44 74 PRO A CA 1
ATOM 573 C C . PRO A 1 74 ? -5.694 -11.881 2.827 1.00 85.44 74 PRO A C 1
ATOM 575 O O . PRO A 1 74 ? -4.621 -12.467 2.745 1.00 85.44 74 PRO A O 1
ATOM 578 N N . ILE A 1 75 ? -6.087 -11.322 3.973 1.00 78.50 75 ILE A N 1
ATOM 579 C CA . ILE A 1 75 ? -5.249 -11.273 5.189 1.00 78.50 75 ILE A CA 1
ATOM 580 C C . ILE A 1 75 ? -4.919 -12.676 5.722 1.00 78.50 75 ILE A C 1
ATOM 582 O O . ILE A 1 75 ? -3.874 -12.861 6.334 1.00 78.50 75 ILE A O 1
ATOM 586 N N . THR A 1 76 ? -5.748 -13.677 5.427 1.00 74.31 76 THR A N 1
ATOM 587 C CA . THR A 1 76 ? -5.463 -15.092 5.723 1.00 74.31 76 THR A CA 1
ATOM 588 C C . THR A 1 76 ? -4.251 -15.641 4.966 1.00 74.31 76 THR A C 1
ATOM 590 O O . THR A 1 76 ? -3.669 -16.628 5.395 1.00 74.31 76 THR A O 1
ATOM 593 N N . GLU A 1 77 ? -3.867 -15.013 3.854 1.00 65.75 77 GLU A N 1
ATOM 594 C CA . GLU A 1 77 ? -2.685 -15.350 3.050 1.00 65.75 77 GLU A CA 1
ATOM 595 C C . GLU A 1 77 ? -1.501 -14.410 3.330 1.00 65.75 77 GLU A C 1
ATOM 597 O O . GLU A 1 77 ? -0.476 -14.491 2.650 1.00 65.75 77 GLU A O 1
ATOM 602 N N . LEU A 1 78 ? -1.610 -13.494 4.305 1.00 64.56 78 LEU A N 1
ATOM 603 C CA . LEU A 1 78 ? -0.454 -12.695 4.698 1.00 64.56 78 LEU A CA 1
ATOM 604 C C . LEU A 1 78 ? 0.592 -13.584 5.381 1.00 64.56 78 LEU A C 1
ATOM 606 O O . LEU A 1 78 ? 0.217 -14.434 6.195 1.00 64.56 78 LEU A O 1
ATOM 610 N N . PRO A 1 79 ? 1.891 -13.352 5.116 1.00 60.56 79 PRO A N 1
ATOM 611 C CA . PRO A 1 79 ? 2.963 -13.960 5.887 1.00 60.56 79 PRO A CA 1
ATOM 612 C C . PRO A 1 79 ? 2.704 -13.788 7.391 1.00 60.56 79 PRO A C 1
ATOM 614 O O . PRO A 1 79 ? 2.260 -12.704 7.793 1.00 60.56 79 PRO A O 1
ATOM 617 N N . PRO A 1 80 ? 2.936 -14.820 8.220 1.00 57.34 80 PRO A N 1
ATOM 618 C CA . PRO A 1 80 ? 2.654 -14.779 9.654 1.00 57.34 80 PRO A CA 1
ATOM 619 C C . PRO A 1 80 ? 3.255 -13.560 10.366 1.00 57.34 80 PRO A C 1
ATOM 621 O O . PRO A 1 80 ? 2.619 -12.983 11.240 1.00 57.34 80 PRO A O 1
ATOM 624 N N . GLU A 1 81 ? 4.433 -13.106 9.940 1.00 60.81 81 GLU A N 1
ATOM 625 C CA . GLU A 1 81 ? 5.129 -11.930 10.470 1.00 60.81 81 GLU A CA 1
ATOM 626 C C . GLU A 1 81 ? 4.424 -10.583 10.202 1.00 60.81 81 GLU A C 1
ATOM 628 O O . GLU A 1 81 ? 4.808 -9.560 10.765 1.00 60.81 81 GLU A O 1
ATOM 633 N N . LEU A 1 82 ? 3.391 -10.567 9.354 1.00 60.88 82 LEU A N 1
ATOM 634 C CA . LEU A 1 82 ? 2.576 -9.391 9.024 1.00 60.88 82 LEU A CA 1
ATOM 635 C C . LEU A 1 82 ? 1.137 -9.485 9.571 1.00 60.88 82 LEU A C 1
ATOM 637 O O . LEU A 1 82 ? 0.326 -8.574 9.362 1.00 60.88 82 LEU A O 1
ATOM 641 N N . GLN A 1 83 ? 0.802 -10.572 10.273 1.00 56.47 83 GLN A N 1
ATOM 642 C CA . GLN A 1 83 ? -0.466 -10.744 10.990 1.00 56.47 83 GLN A CA 1
ATOM 643 C C . GLN A 1 83 ? -0.405 -9.999 12.353 1.00 56.47 83 GLN A C 1
ATOM 645 O O . GLN A 1 83 ? 0.667 -9.554 12.749 1.00 56.47 83 GLN A O 1
ATOM 650 N N . PRO A 1 84 ? -1.539 -9.649 12.996 1.00 57.06 84 PRO A N 1
ATOM 651 C CA . PRO A 1 84 ? -1.552 -8.839 14.222 1.00 57.06 84 PRO A CA 1
ATOM 652 C C . PRO A 1 84 ? -1.148 -9.632 15.456 1.00 57.06 84 PRO A C 1
ATOM 654 O O . PRO A 1 84 ? -1.480 -10.835 15.503 1.00 57.06 84 PRO A O 1
#

Mean predicted aligned error: 6.91 Å

Sequence (84 aa):
MRNDNLDQERGYAYMAVSPNGGGNIYVTGRPCIACAPPQPDPNNRHPVPCEWARAHAWNTVRNWGAGAHVRRIPITELPPELQP

pLDDT: mean 81.44, std 12.77, range [39.91, 93.31]

Radius of gyration: 13.47 Å; Cα contacts (8 Å, |Δi|>4): 137; chains: 1; bounding box: 35×36×30 Å

Secondary structure (DSSP, 8-state):
---HHHHHHTTEEEEEE-TTS-EEEEETTSEEGGGSPP-SSGGGPPPEE-S-HHHHHHHHHHHH-TT-EEEEEEGGGS-GGG--

Organism: NCBI:txid46180